Protein AF-A0A5K0YVD6-F1 (afdb_monomer_lite)

Sequence (74 aa):
MTRLPKKRHVTGSDSLAPESVEEPVTPSARFEPHPAPANSCLESGDRPVRVYADGIYDLFHFGHARSLEQAKKA

Structure (mmCIF, N/CA/C/O backbone):
data_AF-A0A5K0YVD6-F1
#
_entry.id   AF-A0A5K0YVD6-F1
#
loop_
_atom_site.group_PDB
_atom_site.id
_atom_site.type_symbol
_atom_site.label_atom_id
_atom_site.label_alt_id
_atom_site.label_comp_id
_atom_site.label_asym_id
_atom_site.label_entity_id
_atom_site.label_seq_id
_atom_site.pdbx_PDB_ins_code
_atom_site.Cartn_x
_atom_site.Cartn_y
_atom_site.Cartn_z
_atom_site.occupancy
_atom_site.B_iso_or_equiv
_atom_site.auth_seq_id
_atom_site.auth_comp_id
_atom_site.auth_asym_id
_atom_site.auth_atom_id
_atom_site.pdbx_PDB_model_num
ATOM 1 N N . MET A 1 1 ? 29.956 -13.945 79.016 1.00 55.44 1 MET A N 1
ATOM 2 C CA . MET A 1 1 ? 29.006 -14.187 77.907 1.00 55.44 1 MET A CA 1
ATOM 3 C C . MET A 1 1 ? 29.800 -14.265 76.605 1.00 55.44 1 MET A C 1
ATOM 5 O O . MET A 1 1 ? 30.160 -13.231 76.061 1.00 55.44 1 MET A O 1
ATOM 9 N N . THR A 1 2 ? 30.199 -15.460 76.167 1.00 55.66 2 THR A N 1
ATOM 10 C CA . THR A 1 2 ? 31.085 -15.665 75.003 1.00 55.66 2 THR A CA 1
ATOM 11 C C . THR A 1 2 ? 30.269 -15.908 73.724 1.00 55.66 2 THR A C 1
ATOM 13 O O . THR A 1 2 ? 29.316 -16.682 73.726 1.00 55.66 2 THR A O 1
ATOM 16 N N . ARG A 1 3 ? 30.607 -15.204 72.630 1.00 60.94 3 ARG A N 1
ATOM 17 C CA . ARG A 1 3 ? 29.951 -15.303 71.307 1.00 60.94 3 ARG A CA 1
ATOM 18 C C . ARG A 1 3 ? 30.192 -16.682 70.674 1.00 60.94 3 ARG A C 1
ATOM 20 O O . ARG A 1 3 ? 31.341 -17.080 70.515 1.00 60.94 3 ARG A O 1
ATOM 27 N N . LEU A 1 4 ? 29.127 -17.362 70.243 1.00 73.38 4 LEU A N 1
ATOM 28 C CA . LEU A 1 4 ? 29.215 -18.577 69.422 1.00 73.38 4 LEU A CA 1
ATOM 29 C C . LEU A 1 4 ? 29.706 -18.262 67.989 1.00 73.38 4 LEU A C 1
ATOM 31 O O . LEU A 1 4 ? 29.266 -17.265 67.406 1.00 73.38 4 LEU A O 1
ATOM 35 N N . PRO A 1 5 ? 30.543 -19.118 67.370 1.00 61.41 5 PRO A N 1
ATOM 36 C CA . PRO A 1 5 ? 30.929 -18.986 65.967 1.00 61.41 5 PRO A CA 1
ATOM 37 C C . PRO A 1 5 ? 29.832 -19.509 65.021 1.00 61.41 5 PRO A C 1
ATOM 39 O O . PRO A 1 5 ? 29.349 -20.633 65.165 1.00 61.41 5 PRO A O 1
ATOM 42 N N . LYS A 1 6 ? 29.462 -18.719 64.002 1.00 61.47 6 LYS A N 1
ATOM 43 C CA . LYS A 1 6 ? 28.604 -19.176 62.894 1.00 61.47 6 LYS A CA 1
ATOM 44 C C . LYS A 1 6 ? 29.406 -20.104 61.973 1.00 61.47 6 LYS A C 1
ATOM 46 O O . LYS A 1 6 ? 30.319 -19.649 61.286 1.00 61.47 6 LYS A O 1
ATOM 51 N N . LYS A 1 7 ? 29.042 -21.389 61.920 1.00 55.28 7 LYS A N 1
ATOM 52 C CA . LYS A 1 7 ? 29.496 -22.307 60.865 1.00 55.28 7 LYS A CA 1
ATOM 53 C C . LYS A 1 7 ? 28.915 -21.850 59.524 1.00 55.28 7 LYS A C 1
ATOM 55 O O . LYS A 1 7 ? 27.700 -21.778 59.367 1.00 55.28 7 LYS A O 1
ATOM 60 N N . ARG A 1 8 ? 29.790 -21.552 58.561 1.00 60.03 8 ARG A N 1
ATOM 61 C CA . ARG A 1 8 ? 29.430 -21.477 57.141 1.00 60.03 8 ARG A CA 1
ATOM 62 C C . ARG A 1 8 ? 29.237 -22.907 56.655 1.00 60.03 8 ARG A C 1
ATOM 64 O O . ARG A 1 8 ? 30.166 -23.702 56.767 1.00 60.03 8 ARG A O 1
ATOM 71 N N . HIS A 1 9 ? 28.066 -23.217 56.114 1.00 44.03 9 HIS A N 1
ATOM 72 C CA . HIS A 1 9 ? 27.904 -24.408 55.296 1.00 44.03 9 HIS A CA 1
ATOM 73 C C . HIS A 1 9 ? 27.788 -23.961 53.842 1.00 44.03 9 HIS A C 1
ATOM 75 O O . HIS A 1 9 ? 26.866 -23.240 53.474 1.00 44.03 9 HIS A O 1
ATOM 81 N N . VAL A 1 10 ? 28.807 -24.318 53.063 1.00 57.00 10 VAL A N 1
ATOM 82 C CA . VAL A 1 10 ? 28.789 -24.305 51.603 1.00 57.00 10 VAL A CA 1
ATOM 83 C C . VAL A 1 10 ? 28.387 -25.710 51.171 1.00 57.00 10 VAL A C 1
ATOM 85 O O . VAL A 1 10 ? 29.103 -26.662 51.468 1.00 57.00 10 VAL A O 1
ATOM 88 N N . THR A 1 11 ? 27.257 -25.807 50.482 1.00 46.06 11 THR A N 1
ATOM 89 C CA . THR A 1 11 ? 26.863 -26.897 49.580 1.00 46.06 11 THR A CA 1
ATOM 90 C C . THR A 1 11 ? 26.140 -26.177 48.432 1.00 46.06 11 THR A C 1
ATOM 92 O O . THR A 1 11 ? 25.176 -25.468 48.689 1.00 46.06 11 THR A O 1
ATOM 95 N N . GLY A 1 12 ? 26.609 -26.144 47.186 1.00 54.09 12 GLY A N 1
ATOM 96 C CA . GLY A 1 12 ? 27.306 -27.209 46.477 1.00 54.09 12 GLY A CA 1
ATOM 97 C C . GLY A 1 12 ? 26.297 -28.224 45.937 1.00 54.09 12 GLY A C 1
ATOM 98 O O . GLY A 1 12 ? 26.353 -29.381 46.320 1.00 54.09 12 GLY A O 1
ATOM 99 N N . SER A 1 13 ? 25.347 -27.755 45.129 1.00 51.41 13 SER A N 1
ATOM 100 C CA . SER A 1 13 ? 24.438 -28.541 44.283 1.00 51.41 13 SER A CA 1
ATOM 101 C C . SER A 1 13 ? 24.144 -27.638 43.083 1.00 51.41 13 SER A C 1
ATOM 103 O O . SER A 1 13 ? 23.379 -26.686 43.195 1.00 51.41 13 SER A O 1
ATOM 105 N N . ASP A 1 14 ? 24.980 -27.642 42.053 1.00 54.97 14 ASP A N 1
ATOM 106 C CA . ASP A 1 14 ? 24.945 -28.642 40.983 1.00 54.97 14 ASP A CA 1
ATOM 107 C C . ASP A 1 14 ? 23.509 -28.881 40.505 1.00 54.97 14 ASP A C 1
ATOM 109 O O . ASP A 1 14 ? 22.830 -29.838 40.866 1.00 54.97 14 ASP A O 1
ATOM 113 N N . SER A 1 15 ? 23.017 -27.909 39.749 1.00 51.16 15 SER A N 1
ATOM 114 C CA . SER A 1 15 ? 21.880 -28.089 38.864 1.00 51.16 15 SER A CA 1
ATOM 115 C C . SER A 1 15 ? 22.370 -27.707 37.479 1.00 51.16 15 SER A C 1
ATOM 117 O O . SER A 1 15 ? 22.265 -26.555 37.059 1.00 51.16 15 SER A O 1
ATOM 119 N N . LEU A 1 16 ? 22.987 -28.694 36.825 1.00 50.44 16 LEU A N 1
ATOM 120 C CA . LEU A 1 16 ? 23.095 -28.790 35.376 1.00 50.44 16 LEU A CA 1
ATOM 121 C C . LEU A 1 16 ? 21.737 -28.398 34.782 1.00 50.44 16 LEU A C 1
ATOM 123 O O . LEU A 1 16 ? 20.759 -29.136 34.898 1.00 50.44 16 LEU A O 1
ATOM 127 N N . ALA A 1 17 ? 21.665 -27.197 34.212 1.00 54.62 17 ALA A N 1
ATOM 128 C CA . ALA A 1 17 ? 20.546 -26.817 33.372 1.00 54.62 17 ALA A CA 1
ATOM 129 C C . ALA A 1 17 ? 20.560 -27.755 32.155 1.00 54.62 17 ALA A C 1
ATOM 131 O O . ALA A 1 17 ? 21.626 -27.929 31.559 1.00 54.62 17 ALA A O 1
ATOM 132 N N . PRO A 1 18 ? 19.437 -28.394 31.791 1.00 52.97 18 PRO A N 1
ATOM 133 C CA . PRO A 1 18 ? 19.393 -29.157 30.559 1.00 52.97 18 PRO A CA 1
ATOM 134 C C . PRO A 1 18 ? 19.542 -28.192 29.376 1.00 52.97 18 PRO A C 1
ATOM 136 O O . PRO A 1 18 ? 18.653 -27.388 29.096 1.00 52.97 18 PRO A O 1
ATOM 139 N N . GLU A 1 19 ? 20.683 -28.276 28.691 1.00 58.72 19 GLU A N 1
ATOM 140 C CA . GLU A 1 19 ? 20.781 -27.897 27.285 1.00 58.72 19 GLU A CA 1
ATOM 141 C C . GLU A 1 19 ? 19.823 -28.785 26.483 1.00 58.72 19 GLU A C 1
ATOM 143 O O . GLU A 1 19 ? 20.050 -29.981 26.307 1.00 58.72 19 GLU A O 1
ATOM 148 N N . SER A 1 20 ? 18.714 -28.198 26.049 1.00 48.06 20 SER A N 1
ATOM 149 C CA . SER A 1 20 ? 17.717 -28.778 25.145 1.00 48.06 20 SER A CA 1
ATOM 150 C C . SER A 1 20 ? 16.655 -27.693 24.970 1.00 48.06 20 SER A C 1
ATOM 152 O O . SER A 1 20 ? 16.074 -27.269 25.960 1.00 48.06 20 SER A O 1
ATOM 154 N N . VAL A 1 21 ? 16.342 -27.146 23.806 1.00 56.94 21 VAL A N 1
ATOM 155 C CA . VAL A 1 21 ? 16.586 -27.511 22.413 1.00 56.94 21 VAL A CA 1
ATOM 156 C C . VAL A 1 21 ? 16.554 -26.164 21.679 1.00 56.94 21 VAL A C 1
ATOM 158 O O . VAL A 1 21 ? 15.713 -25.332 22.015 1.00 56.94 21 VAL A O 1
ATOM 161 N N . GLU A 1 22 ? 17.447 -25.901 20.725 1.00 57.94 22 GLU A N 1
ATOM 162 C CA . GLU A 1 22 ? 17.247 -24.777 19.799 1.00 57.94 22 GLU A CA 1
ATOM 163 C C . GLU A 1 22 ? 15.900 -25.014 19.099 1.00 57.94 22 GLU A C 1
ATOM 165 O O . GLU A 1 22 ? 15.764 -25.939 18.294 1.00 57.94 22 GLU A O 1
ATOM 170 N N . GLU A 1 23 ? 14.878 -24.248 19.489 1.00 62.16 23 GLU A N 1
ATOM 171 C CA . GLU A 1 23 ? 13.568 -24.267 18.847 1.00 62.16 23 GLU A CA 1
ATOM 172 C C . GLU A 1 23 ? 13.797 -24.063 17.344 1.00 62.16 23 GLU A C 1
ATOM 174 O O . GLU A 1 23 ? 14.519 -23.134 16.959 1.00 62.16 23 GLU A O 1
ATOM 179 N N . PRO A 1 24 ? 13.239 -24.923 16.473 1.00 58.47 24 PRO A N 1
ATOM 180 C CA . PRO A 1 24 ? 13.391 -24.740 15.043 1.00 58.47 24 PRO A CA 1
ATOM 181 C C . PRO A 1 24 ? 12.866 -23.347 14.721 1.00 58.47 24 PRO A C 1
ATOM 183 O O . PRO A 1 24 ? 11.709 -23.050 15.008 1.00 58.47 24 PRO A O 1
ATOM 186 N N . VAL A 1 25 ? 13.719 -22.493 14.153 1.00 58.69 25 VAL A N 1
ATOM 187 C CA . VAL A 1 25 ? 13.332 -21.199 13.593 1.00 58.69 25 VAL A CA 1
ATOM 188 C C . VAL A 1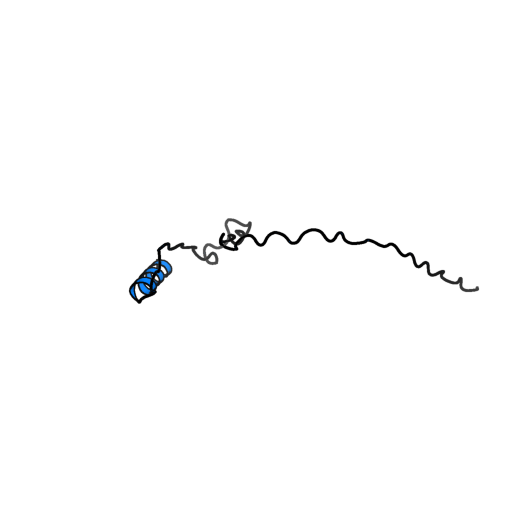 25 ? 12.177 -21.430 12.625 1.00 58.69 25 VAL A C 1
ATOM 190 O O . VAL A 1 25 ? 12.365 -21.736 11.448 1.00 58.69 25 VAL A O 1
ATOM 193 N N . THR A 1 26 ? 10.949 -21.333 13.134 1.00 56.69 26 THR A N 1
ATOM 194 C CA . THR A 1 26 ? 9.758 -21.303 12.304 1.00 56.69 26 THR A CA 1
ATOM 195 C C . THR A 1 26 ? 9.955 -20.107 11.389 1.00 56.69 26 THR A C 1
ATOM 197 O O . THR A 1 26 ? 10.253 -19.028 11.915 1.00 56.69 26 THR A O 1
ATOM 200 N N . PRO A 1 27 ? 9.848 -20.248 10.056 1.00 56.84 27 PRO A N 1
ATOM 201 C CA . PRO A 1 27 ? 9.920 -19.092 9.183 1.00 56.84 27 PRO A CA 1
ATOM 202 C C . PRO A 1 27 ? 8.870 -18.106 9.685 1.00 56.84 27 PRO A C 1
ATOM 204 O O . PRO A 1 27 ? 7.672 -18.397 9.682 1.00 56.84 27 PRO A O 1
ATOM 207 N N 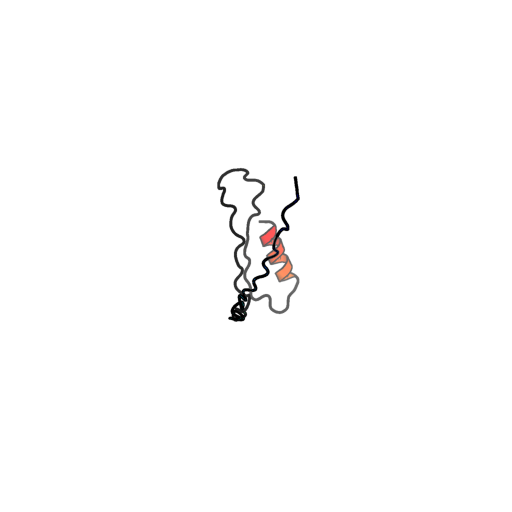. SER A 1 28 ? 9.364 -16.989 10.218 1.00 58.34 28 SER A N 1
ATOM 208 C CA . SER A 1 28 ? 8.606 -15.904 10.827 1.00 58.34 28 SER A CA 1
ATOM 209 C C . SER A 1 28 ? 7.812 -15.205 9.725 1.00 58.34 28 SER A C 1
ATOM 211 O O . SER A 1 28 ? 8.186 -14.159 9.211 1.00 58.34 28 SER A O 1
ATOM 213 N N . ALA A 1 29 ? 6.773 -15.882 9.248 1.00 60.66 29 ALA A N 1
ATOM 214 C CA . ALA A 1 29 ? 5.878 -15.427 8.193 1.00 60.66 29 ALA A CA 1
ATOM 215 C C . ALA A 1 29 ? 4.413 -15.493 8.641 1.00 60.66 29 ALA A C 1
ATOM 217 O O . ALA A 1 29 ? 3.525 -15.052 7.915 1.00 60.66 29 ALA A O 1
ATOM 218 N N . ARG A 1 30 ? 4.137 -16.009 9.847 1.00 66.62 30 ARG A N 1
ATOM 219 C CA . ARG A 1 30 ? 2.855 -15.770 10.504 1.00 66.62 30 ARG A CA 1
ATOM 220 C C . ARG A 1 30 ? 2.977 -14.510 11.334 1.00 66.62 30 ARG A C 1
ATOM 222 O O . ARG A 1 30 ? 3.764 -14.431 12.268 1.00 66.62 30 ARG A O 1
ATOM 229 N N . PHE A 1 31 ? 2.191 -13.516 10.950 1.00 71.00 31 PHE A N 1
ATOM 230 C CA . PHE A 1 31 ? 1.937 -12.361 11.785 1.00 71.00 31 PHE A CA 1
ATOM 231 C C . PHE A 1 31 ? 1.300 -12.852 13.091 1.00 71.00 31 PHE A C 1
ATOM 233 O O . PHE A 1 31 ? 0.139 -13.260 13.091 1.00 71.00 31 PHE A O 1
ATOM 240 N N . GLU A 1 32 ? 2.067 -12.835 14.181 1.00 73.19 32 GLU A N 1
ATOM 241 C CA . GLU A 1 32 ? 1.547 -13.072 15.525 1.00 73.19 32 GLU A CA 1
ATOM 242 C C . GLU A 1 32 ? 0.672 -11.871 15.907 1.00 73.19 32 GLU A C 1
ATOM 244 O O . GLU A 1 32 ? 1.182 -10.751 16.060 1.00 73.19 32 GLU A O 1
ATOM 249 N N . PRO A 1 33 ? -0.661 -12.032 16.004 1.00 68.69 33 PRO A N 1
ATOM 250 C CA . PRO A 1 33 ? -1.513 -10.918 16.357 1.00 68.69 33 PRO A CA 1
ATOM 251 C C . PRO A 1 33 ? -1.174 -10.483 17.780 1.00 68.69 33 PRO A C 1
ATOM 253 O O . PRO A 1 33 ? -1.309 -11.260 18.719 1.00 68.69 33 PRO A O 1
ATOM 256 N N . HIS A 1 34 ? -0.771 -9.216 17.943 1.00 66.75 34 HIS A N 1
ATOM 257 C CA . HIS A 1 34 ? -0.587 -8.642 19.275 1.00 66.75 34 HIS A CA 1
ATOM 258 C C . HIS A 1 34 ? -1.850 -8.908 20.112 1.00 66.75 34 HIS A C 1
ATOM 260 O O . HIS A 1 34 ? -2.955 -8.648 19.596 1.00 66.75 34 HIS A O 1
ATOM 266 N N . PRO A 1 35 ? -1.709 -9.457 21.336 1.00 66.06 35 PRO A N 1
ATOM 267 C CA . PRO A 1 35 ? -2.842 -9.866 22.148 1.00 66.06 35 PRO A CA 1
ATOM 268 C C . PRO A 1 35 ? -3.792 -8.684 22.319 1.00 66.06 35 PRO A C 1
ATOM 270 O O . PRO A 1 35 ? -3.375 -7.567 22.631 1.00 66.06 35 PRO A O 1
ATOM 273 N N . ALA A 1 36 ? -5.080 -8.918 22.064 1.00 62.47 36 ALA A N 1
ATOM 274 C CA . ALA A 1 36 ? -6.090 -7.918 22.361 1.00 62.47 36 ALA A CA 1
ATOM 275 C C . ALA A 1 36 ? -6.051 -7.645 23.875 1.00 62.47 36 ALA A C 1
ATOM 277 O O . ALA A 1 36 ? -6.032 -8.608 24.646 1.00 62.47 36 ALA A O 1
ATOM 278 N N . PRO A 1 37 ? -6.032 -6.376 24.325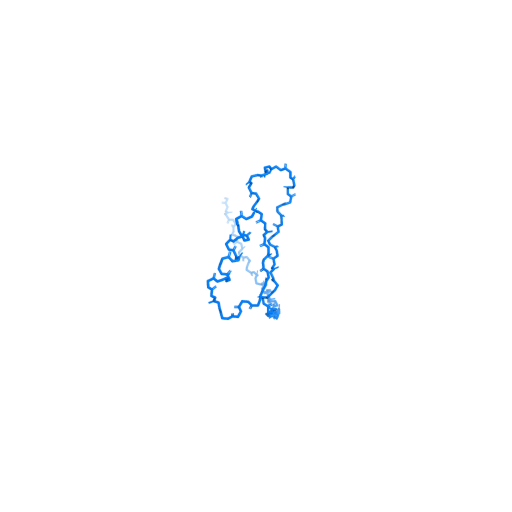 1.00 63.62 37 PRO A N 1
ATOM 279 C CA . PRO A 1 37 ? -6.129 -6.095 25.750 1.00 63.62 37 PRO A CA 1
ATOM 280 C C . PRO A 1 37 ? -7.430 -6.714 26.281 1.00 63.62 37 PRO A C 1
ATOM 282 O O . PRO A 1 37 ? -8.491 -6.537 25.681 1.00 63.62 37 PRO A O 1
ATOM 285 N N . ALA A 1 38 ? -7.338 -7.456 27.387 1.00 61.81 38 ALA A N 1
ATOM 286 C CA . ALA A 1 38 ? -8.398 -8.291 27.967 1.00 61.81 38 ALA A CA 1
ATOM 287 C C . ALA A 1 38 ? -9.601 -7.507 28.542 1.00 61.81 38 ALA A C 1
ATOM 289 O O . ALA A 1 38 ? -10.432 -8.064 29.257 1.00 61.81 38 ALA A O 1
ATOM 290 N N . ASN A 1 39 ? -9.721 -6.220 28.220 1.00 56.62 39 ASN A N 1
ATOM 291 C CA . ASN A 1 39 ? -10.689 -5.304 28.797 1.00 56.62 39 ASN A CA 1
ATOM 292 C C . ASN A 1 39 ? -11.520 -4.746 27.640 1.00 56.62 39 ASN A C 1
ATOM 294 O O . ASN A 1 39 ? -11.245 -3.688 27.073 1.00 56.62 39 ASN A O 1
ATOM 298 N N . SER A 1 40 ? -12.534 -5.504 27.242 1.00 61.81 40 SER A N 1
ATOM 299 C CA . SER A 1 40 ? -13.621 -4.977 26.432 1.00 61.81 40 SER A CA 1
ATOM 300 C C . SER A 1 40 ? -14.322 -3.850 27.1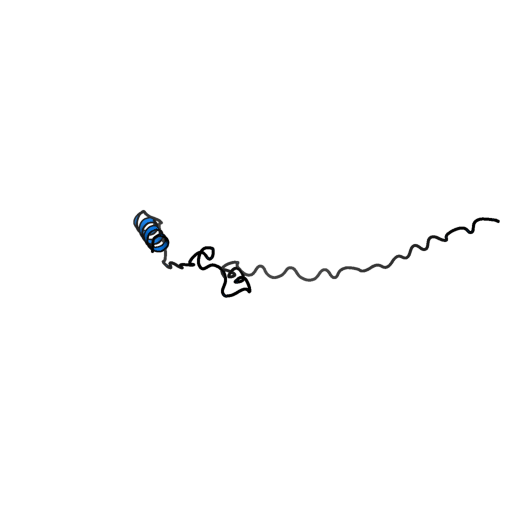99 1.00 61.81 40 SER A C 1
ATOM 302 O O . SER A 1 40 ? -14.681 -4.045 28.359 1.00 61.81 40 SER A O 1
ATOM 304 N N . CYS A 1 41 ? -14.568 -2.733 26.508 1.00 51.84 41 CYS A N 1
ATOM 305 C CA . CYS A 1 41 ? -15.631 -1.744 26.762 1.00 51.84 41 CYS A CA 1
ATOM 306 C C . CYS A 1 41 ? -15.266 -0.342 27.277 1.00 51.84 41 CYS A C 1
ATOM 308 O O . CYS A 1 41 ? -16.199 0.442 27.415 1.00 51.84 41 CYS A O 1
ATOM 310 N N . LEU A 1 42 ? -14.008 0.054 27.490 1.00 55.03 42 LEU A N 1
ATOM 311 C CA . LEU A 1 42 ? -13.726 1.439 27.907 1.00 55.03 42 LEU A CA 1
ATOM 312 C C . LEU A 1 42 ? -12.794 2.147 26.918 1.00 55.03 42 LEU A C 1
ATOM 314 O O . LEU A 1 42 ? -11.665 1.733 26.697 1.00 55.03 42 LEU A O 1
ATOM 318 N N . GLU A 1 43 ? -13.360 3.19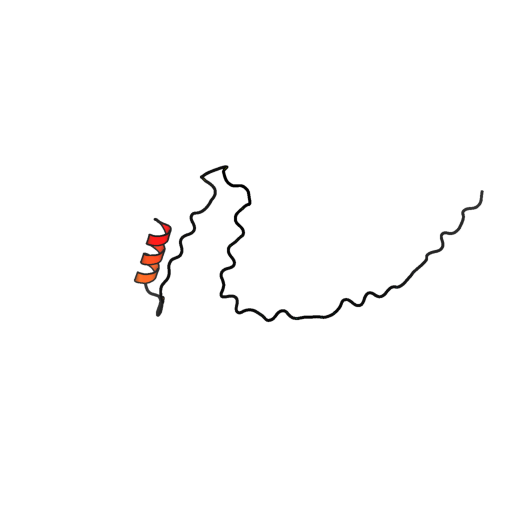7 26.323 1.00 60.75 43 GLU A N 1
ATOM 319 C CA . GLU A 1 43 ? -12.801 4.147 25.358 1.00 60.75 43 GLU A CA 1
ATOM 320 C C . GLU A 1 43 ? -12.686 3.654 23.910 1.00 60.75 43 GLU A C 1
ATOM 322 O O . GLU A 1 43 ? -11.701 3.087 23.442 1.00 60.75 43 GLU A O 1
ATOM 327 N N . SER A 1 44 ? -13.725 3.980 23.142 1.00 60.72 44 SER A N 1
ATOM 328 C CA . SER A 1 44 ? -13.802 3.889 21.681 1.00 60.72 44 SER A CA 1
ATOM 329 C C . SER A 1 44 ? -12.793 4.785 20.929 1.00 60.72 44 SER A C 1
ATOM 331 O O . SER A 1 44 ? -12.944 4.961 19.724 1.00 60.72 44 SER A O 1
ATOM 333 N N . GLY A 1 45 ? -11.793 5.358 21.614 1.00 63.41 45 GLY A N 1
ATOM 334 C CA . GLY A 1 45 ? -10.813 6.302 21.060 1.00 63.41 45 GLY A CA 1
ATOM 335 C C . GLY A 1 45 ? -9.390 5.754 20.891 1.00 63.41 45 GLY A C 1
ATOM 336 O O . GLY A 1 45 ? -8.720 6.138 19.939 1.00 63.41 45 GLY A O 1
ATOM 337 N N . ASP A 1 46 ? -8.947 4.820 21.739 1.00 72.00 46 ASP A N 1
ATOM 338 C CA . ASP A 1 46 ? -7.528 4.407 21.801 1.00 72.00 46 ASP A CA 1
ATOM 339 C C . ASP A 1 46 ? -7.206 3.100 21.062 1.00 72.00 46 ASP A C 1
ATOM 341 O O . ASP A 1 46 ? -6.065 2.631 21.043 1.00 72.00 46 ASP A O 1
ATOM 345 N N . ARG A 1 47 ? -8.202 2.478 20.422 1.00 75.19 47 ARG A N 1
ATOM 346 C CA . ARG A 1 47 ? -8.008 1.223 19.684 1.00 75.19 47 ARG A CA 1
ATOM 347 C C . ARG A 1 47 ? -7.826 1.517 18.194 1.00 75.19 47 ARG A C 1
ATOM 349 O O . ARG A 1 47 ? -8.824 1.770 17.519 1.00 75.19 47 ARG A O 1
ATOM 356 N N . PRO A 1 48 ? -6.597 1.451 17.644 1.00 81.06 48 PRO A N 1
ATOM 357 C CA . PRO A 1 48 ? -6.398 1.672 16.219 1.00 81.06 48 PRO A CA 1
ATOM 358 C C . PRO A 1 48 ? -7.126 0.597 15.406 1.00 81.06 48 PRO A C 1
ATOM 360 O O . PRO A 1 48 ? -7.042 -0.600 15.702 1.00 81.06 48 PRO A O 1
ATOM 363 N N . VAL A 1 49 ? -7.822 1.029 14.354 1.00 84.75 49 VAL A N 1
ATOM 364 C CA . VAL A 1 49 ? -8.465 0.130 13.392 1.00 84.75 49 VAL A CA 1
ATOM 365 C C . VAL A 1 49 ? -7.380 -0.618 12.615 1.00 84.75 49 VAL A C 1
ATOM 367 O O . VAL A 1 49 ? -6.446 -0.021 12.078 1.00 84.75 49 VAL A O 1
ATOM 370 N N . ARG A 1 50 ? -7.486 -1.949 12.590 1.00 86.62 50 ARG A N 1
ATOM 371 C CA . ARG A 1 50 ? -6.537 -2.846 11.920 1.00 86.62 50 ARG A CA 1
ATOM 372 C C . ARG A 1 50 ? -7.089 -3.193 10.541 1.00 86.62 50 ARG A C 1
ATOM 374 O O . ARG A 1 50 ? -8.108 -3.870 10.451 1.00 86.62 50 ARG A O 1
ATOM 381 N N . VAL A 1 51 ? -6.410 -2.735 9.494 1.00 88.56 51 VAL A N 1
ATOM 382 C CA . VAL A 1 51 ? -6.767 -2.986 8.091 1.00 88.56 51 VAL A CA 1
ATOM 383 C C . VAL A 1 51 ? -5.665 -3.828 7.456 1.00 88.56 51 VAL A C 1
ATOM 385 O O . VAL A 1 51 ? -4.488 -3.489 7.577 1.00 88.56 51 VAL A O 1
ATOM 388 N N . TYR A 1 52 ? -6.043 -4.921 6.794 1.00 91.31 52 TYR A N 1
ATOM 389 C CA . TYR A 1 52 ? -5.136 -5.764 6.015 1.00 91.31 52 TYR A CA 1
ATOM 390 C C . TYR A 1 52 ? -5.375 -5.506 4.528 1.00 91.31 52 TYR A C 1
ATOM 392 O O . TYR A 1 52 ? -6.515 -5.568 4.070 1.00 91.31 52 TYR A O 1
ATOM 400 N N . ALA A 1 53 ? -4.308 -5.215 3.787 1.00 93.25 53 ALA A N 1
ATOM 401 C CA . ALA A 1 53 ? -4.340 -5.047 2.339 1.00 93.25 53 ALA A CA 1
ATOM 402 C C . ALA A 1 53 ? -3.431 -6.102 1.703 1.00 93.25 53 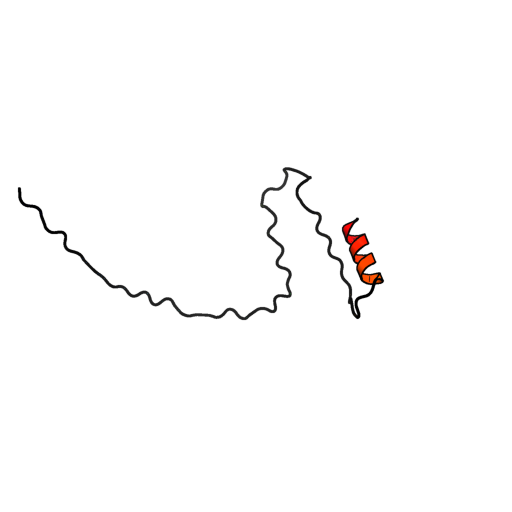ALA A C 1
ATOM 404 O O . ALA A 1 53 ? -2.242 -6.153 2.013 1.00 93.25 53 ALA A O 1
ATOM 405 N N . ASP A 1 54 ? -3.999 -6.934 0.835 1.00 93.31 54 ASP A N 1
ATOM 406 C CA . ASP A 1 54 ? -3.300 -8.022 0.147 1.00 93.31 54 ASP A CA 1
ATOM 407 C C . ASP A 1 54 ? -3.035 -7.664 -1.325 1.00 93.31 54 ASP A C 1
ATOM 409 O O . ASP A 1 54 ? -3.742 -6.842 -1.917 1.00 93.31 54 ASP A O 1
ATOM 413 N N . GLY A 1 55 ? -1.996 -8.254 -1.905 1.00 93.81 55 GLY A N 1
ATOM 414 C CA . GLY A 1 55 ? -1.562 -8.024 -3.277 1.00 93.81 55 GLY A CA 1
ATOM 415 C C . GLY A 1 55 ? -0.181 -8.618 -3.553 1.00 93.81 55 GLY A C 1
ATOM 416 O O . GLY A 1 55 ? 0.601 -8.874 -2.644 1.00 93.81 55 GLY A O 1
ATOM 417 N N . ILE A 1 56 ? 0.137 -8.813 -4.834 1.00 94.56 56 ILE A N 1
ATOM 418 C CA . ILE A 1 56 ? 1.428 -9.384 -5.252 1.00 94.56 56 ILE A CA 1
ATOM 419 C C . ILE A 1 56 ? 2.601 -8.408 -5.085 1.00 94.56 56 ILE A C 1
ATOM 421 O O . ILE A 1 56 ? 3.726 -8.847 -4.889 1.00 94.56 56 ILE A O 1
ATOM 425 N N . TYR A 1 57 ? 2.341 -7.098 -5.167 1.00 93.94 57 TYR A N 1
ATOM 426 C CA . TYR A 1 57 ? 3.326 -6.013 -5.040 1.00 93.94 57 TYR A CA 1
ATOM 427 C C . TYR A 1 57 ? 4.654 -6.223 -5.805 1.00 93.94 57 TYR A C 1
ATOM 429 O O . TYR A 1 57 ? 5.685 -5.684 -5.401 1.00 93.94 57 TYR A O 1
ATOM 437 N N . ASP A 1 58 ? 4.635 -6.957 -6.923 1.00 91.50 58 ASP A N 1
ATOM 438 C CA . ASP A 1 58 ? 5.808 -7.159 -7.777 1.00 91.50 58 ASP A CA 1
ATOM 439 C C . ASP A 1 58 ? 6.161 -5.847 -8.493 1.00 91.50 58 ASP A C 1
ATOM 441 O O . ASP A 1 58 ? 5.272 -5.119 -8.938 1.00 91.50 58 ASP A O 1
ATOM 445 N N . LEU A 1 59 ? 7.450 -5.512 -8.544 1.00 95.94 59 LEU A N 1
ATOM 446 C CA . LEU A 1 59 ? 7.966 -4.225 -9.032 1.00 95.94 59 LEU A CA 1
ATOM 447 C C . LEU A 1 59 ? 7.216 -3.003 -8.464 1.00 95.94 59 LEU A C 1
ATOM 449 O O . LEU A 1 59 ? 6.459 -2.316 -9.151 1.00 95.94 59 LEU A O 1
ATOM 453 N N . PHE A 1 60 ? 7.451 -2.708 -7.186 1.00 95.75 60 PHE A N 1
ATOM 454 C CA . PHE A 1 60 ? 6.740 -1.651 -6.471 1.00 95.75 60 PHE A CA 1
ATOM 455 C C . PHE A 1 60 ? 6.774 -0.281 -7.179 1.00 95.75 60 PHE A C 1
ATOM 457 O O . PHE A 1 60 ? 7.835 0.291 -7.425 1.00 95.75 60 PHE A O 1
ATOM 464 N N . HIS A 1 61 ? 5.590 0.274 -7.457 1.00 96.94 61 HIS A N 1
ATOM 465 C CA . HIS A 1 61 ? 5.404 1.536 -8.175 1.00 96.94 61 HIS A CA 1
ATOM 466 C C . HIS A 1 61 ? 4.304 2.402 -7.538 1.00 96.94 61 HIS A C 1
ATOM 468 O O . HIS A 1 61 ? 3.560 1.949 -6.667 1.00 96.94 61 HIS A O 1
ATOM 474 N N . PHE A 1 62 ? 4.129 3.642 -8.015 1.00 97.25 62 PHE A N 1
ATOM 475 C CA . PHE A 1 62 ? 3.211 4.628 -7.414 1.00 97.25 62 PHE A CA 1
ATOM 476 C C . PHE A 1 62 ? 1.760 4.134 -7.248 1.00 97.25 62 PHE A C 1
ATOM 478 O O . PHE A 1 62 ? 1.101 4.465 -6.265 1.00 97.25 62 PHE A O 1
ATOM 485 N N . GLY A 1 63 ? 1.276 3.281 -8.160 1.00 96.62 63 GLY A N 1
ATOM 486 C CA . GLY A 1 63 ? -0.041 2.643 -8.032 1.00 96.62 63 GLY A CA 1
ATOM 487 C C . GLY A 1 63 ? -0.226 1.836 -6.737 1.00 96.62 63 GLY A C 1
ATOM 488 O O . GLY A 1 63 ? -1.266 1.952 -6.093 1.00 96.62 63 GLY A O 1
ATOM 489 N N . HIS A 1 64 ? 0.794 1.089 -6.305 1.00 97.19 64 HIS A N 1
ATOM 490 C CA . HIS A 1 64 ? 0.745 0.315 -5.063 1.00 97.19 64 HIS A CA 1
ATOM 491 C C . HIS A 1 64 ? 0.713 1.223 -3.831 1.00 97.19 64 HIS A C 1
ATOM 493 O O . HIS A 1 64 ? -0.093 1.014 -2.927 1.00 97.19 64 HIS A O 1
ATOM 499 N N . ALA A 1 65 ? 1.533 2.279 -3.827 1.00 96.50 65 ALA A N 1
ATOM 500 C CA . ALA A 1 65 ? 1.562 3.246 -2.733 1.00 96.50 65 ALA A CA 1
ATOM 501 C C . ALA A 1 65 ? 0.199 3.932 -2.548 1.00 96.50 65 ALA A C 1
ATOM 503 O O . ALA A 1 65 ? -0.295 4.043 -1.428 1.00 96.50 65 ALA A O 1
ATOM 504 N N . ARG A 1 66 ? -0.447 4.321 -3.654 1.00 96.31 66 ARG A N 1
ATOM 505 C CA . ARG A 1 66 ? -1.771 4.951 -3.626 1.00 96.31 66 ARG A CA 1
ATOM 506 C C . ARG A 1 66 ? -2.863 4.006 -3.116 1.00 96.31 66 ARG A C 1
ATOM 508 O O . ARG A 1 66 ? -3.748 4.449 -2.391 1.00 96.31 66 ARG A O 1
ATOM 515 N N . SER A 1 67 ? -2.790 2.717 -3.457 1.00 94.75 67 SER A N 1
ATOM 516 C CA . SER A 1 67 ? -3.720 1.699 -2.949 1.00 94.75 67 SER A CA 1
ATOM 517 C C . SER A 1 67 ? -3.618 1.543 -1.424 1.00 94.75 67 SER A C 1
ATOM 519 O O . SER A 1 67 ? -4.635 1.564 -0.730 1.00 94.75 67 SER A O 1
ATOM 521 N N . LEU A 1 68 ? -2.397 1.492 -0.883 1.00 95.44 68 LEU A N 1
ATOM 522 C CA . LEU A 1 68 ? -2.165 1.427 0.564 1.00 95.44 68 LEU A CA 1
ATOM 523 C C . LEU A 1 68 ? -2.552 2.729 1.285 1.00 95.44 68 LEU A C 1
ATOM 525 O O . LEU A 1 68 ? -3.101 2.691 2.387 1.00 95.44 68 LEU A O 1
ATOM 529 N N . GLU A 1 69 ? -2.315 3.886 0.663 1.00 95.50 69 GLU A N 1
ATOM 530 C CA . GLU A 1 69 ? -2.732 5.188 1.194 1.00 95.50 69 GLU A CA 1
ATOM 531 C C . GLU A 1 69 ? -4.256 5.270 1.351 1.00 95.50 69 GLU A C 1
ATOM 533 O O . GLU A 1 69 ? -4.753 5.736 2.378 1.00 95.50 69 GLU A O 1
ATOM 538 N N . GLN A 1 70 ? -5.001 4.787 0.355 1.00 95.56 70 GLN A N 1
ATOM 539 C CA . GLN A 1 70 ? -6.460 4.715 0.414 1.00 95.56 70 GLN A CA 1
ATOM 540 C C . GLN A 1 70 ? -6.928 3.767 1.521 1.00 95.56 70 GLN A C 1
ATOM 542 O O . GLN A 1 70 ? -7.814 4.134 2.288 1.00 95.56 70 GLN A O 1
ATOM 547 N N . ALA A 1 71 ? -6.292 2.601 1.664 1.00 93.19 71 ALA A N 1
ATOM 548 C CA . ALA A 1 71 ? -6.619 1.641 2.718 1.00 93.19 71 ALA A CA 1
ATOM 549 C C . ALA A 1 71 ? -6.390 2.196 4.137 1.00 93.19 71 ALA A C 1
ATOM 551 O O . ALA A 1 71 ? -7.074 1.791 5.071 1.00 93.19 71 ALA A O 1
ATOM 552 N N . LYS A 1 72 ? -5.443 3.127 4.311 1.00 90.19 72 LYS A N 1
ATOM 553 C CA . LYS A 1 72 ? -5.153 3.756 5.609 1.00 90.19 72 LYS A CA 1
ATOM 554 C C . LYS A 1 72 ? -6.101 4.906 5.966 1.00 90.19 72 LYS A C 1
ATOM 556 O O . LYS A 1 72 ? -6.232 5.220 7.148 1.00 90.19 72 LYS A O 1
ATOM 561 N N . LYS A 1 73 ? -6.674 5.573 4.960 1.00 90.19 73 LYS A N 1
ATOM 562 C CA . LYS A 1 73 ? -7.568 6.736 5.120 1.00 90.19 73 LYS A CA 1
ATOM 563 C C . LYS A 1 73 ? -9.056 6.369 5.171 1.00 90.19 73 LYS A C 1
ATOM 565 O O . LYS A 1 73 ? -9.860 7.262 5.426 1.00 90.19 73 LYS A O 1
ATOM 570 N N . ALA A 1 74 ? -9.398 5.117 4.872 1.00 67.75 74 ALA A N 1
ATOM 571 C CA . ALA A 1 74 ? -10.728 4.552 5.087 1.00 67.75 74 ALA A CA 1
ATOM 572 C C . ALA A 1 74 ? -10.983 4.327 6.584 1.00 67.75 74 ALA A C 1
ATOM 574 O O . ALA A 1 74 ? -12.127 4.588 7.012 1.00 67.75 74 ALA A O 1
#

Foldseek 3Di:
DDDDDDDDDDDDDDDDDDPDDPDPPDPPPDDPPDDDPPDPDPDPPPDDDDFDDDDPCPPPDPVVVVVVVVRRVD

pLDDT: mean 71.34, std 17.12, range [44.03, 97.25]

Secondary structure (DSSP, 8-state):
-PPPP----------------------S-S--PPPPPS-TTS-TTSS-----------S--HHHHHHHHHHHH-

Radius of gyration: 28.95 Å; chains: 1; bounding box: 47×36×87 Å

Organism: NCBI:txid210225

InterPro domains:
  IPR014729 Rossmann-like alpha/beta/alpha sandwich fold [G3DSA:3.40.50.620] (28-74)
  IPR045049 Choline-phosphate cytidylyltransferase Pcy1-like [PTHR10739] (43-73)